Protein AF-A0A947K483-F1 (afdb_monomer_lite)

Foldseek 3Di:
DDDPDPPPPPLVQLVVLLVQLVCLQPVCVVDPDPPVSNVVSPVSSVVSNCPSVCPPVVVCVVVVNPPDD

Radius of gyration: 16.05 Å; chains: 1; bounding box: 40×16×43 Å

Secondary structure (DSSP, 8-state):
-PPPPP--S-HHHHHHHHHHHHHHHHGGGTS---HHHHHHHHHHHHHHHHHHHTTHHHHHHHTT-----

pLDDT: mean 75.25, std 17.44, range [39.56, 93.81]

Structure (mmCIF, N/CA/C/O backbone):
data_AF-A0A947K483-F1
#
_entry.id   AF-A0A947K483-F1
#
loop_
_atom_site.group_PDB
_atom_site.id
_atom_site.type_symbol
_atom_site.label_atom_id
_atom_site.label_alt_id
_atom_site.label_comp_id
_atom_site.label_asym_id
_atom_site.label_entity_id
_atom_site.label_seq_id
_atom_site.pdbx_PDB_ins_code
_atom_site.Cartn_x
_atom_site.Cartn_y
_atom_site.Cartn_z
_atom_site.occupancy
_atom_site.B_iso_or_equiv
_atom_site.auth_seq_id
_atom_site.auth_comp_id
_atom_site.auth_asym_id
_atom_site.auth_atom_id
_atom_site.pdbx_PDB_model_num
ATOM 1 N N . MET A 1 1 ? -29.383 -8.230 24.714 1.00 39.56 1 MET A N 1
ATOM 2 C CA . MET A 1 1 ? -28.190 -7.442 25.096 1.00 39.56 1 MET A CA 1
ATOM 3 C C . MET A 1 1 ? -26.959 -8.211 24.615 1.00 39.56 1 MET A C 1
ATOM 5 O O . MET A 1 1 ? -26.490 -9.106 25.303 1.00 39.56 1 MET A O 1
ATOM 9 N N . GLY A 1 2 ? -26.548 -8.008 23.359 1.00 45.47 2 GLY A N 1
ATOM 10 C CA . GLY A 1 2 ? -25.448 -8.768 22.751 1.00 45.47 2 GLY A CA 1
ATOM 11 C C . GLY A 1 2 ? -24.096 -8.219 23.205 1.00 45.47 2 GLY A C 1
ATOM 12 O O . GLY A 1 2 ? -23.895 -7.008 23.164 1.00 45.47 2 GLY A O 1
ATOM 13 N N . LYS A 1 3 ? -23.192 -9.091 23.669 1.00 43.81 3 LYS A N 1
ATOM 14 C CA . LYS A 1 3 ? -21.807 -8.731 24.019 1.00 43.81 3 LYS A CA 1
ATOM 15 C C . LYS A 1 3 ? -21.146 -7.982 22.849 1.00 43.81 3 LYS A C 1
ATOM 17 O O . LYS A 1 3 ? -21.237 -8.477 21.725 1.00 43.81 3 LYS A O 1
ATOM 22 N N . PRO A 1 4 ? -20.444 -6.857 23.079 1.00 52.41 4 PRO A N 1
ATOM 23 C CA . PRO A 1 4 ? -19.587 -6.291 22.051 1.00 52.41 4 PRO A CA 1
ATOM 24 C C . PRO A 1 4 ? -18.470 -7.299 21.769 1.00 52.41 4 PRO A C 1
ATOM 26 O O . PRO A 1 4 ? -17.703 -7.669 22.657 1.00 52.41 4 PRO A O 1
ATOM 29 N N . ILE A 1 5 ? -18.428 -7.790 20.535 1.00 55.78 5 ILE A N 1
ATOM 30 C CA . ILE A 1 5 ? -17.318 -8.587 20.018 1.00 55.78 5 ILE A CA 1
ATOM 31 C C . ILE A 1 5 ? -16.074 -7.696 20.164 1.00 55.78 5 ILE A C 1
ATOM 33 O O . ILE A 1 5 ? -16.135 -6.540 19.732 1.00 55.78 5 ILE A O 1
ATOM 37 N N . PRO A 1 6 ? -14.980 -8.147 20.806 1.00 47.00 6 PRO A N 1
ATOM 38 C CA . PRO A 1 6 ? -13.776 -7.335 20.914 1.00 47.00 6 PRO A CA 1
ATOM 39 C C . PRO A 1 6 ? -13.357 -6.927 19.502 1.00 47.00 6 PRO A C 1
ATOM 41 O O . PRO A 1 6 ? -13.143 -7.790 18.649 1.00 47.00 6 PRO A O 1
ATOM 44 N N . GLN A 1 7 ? -13.297 -5.620 19.231 1.00 55.06 7 GLN A N 1
ATOM 45 C CA . GLN A 1 7 ? -12.787 -5.100 17.966 1.00 55.06 7 GLN A CA 1
ATOM 46 C C . GLN A 1 7 ? -11.283 -5.395 17.902 1.00 55.06 7 GLN A C 1
ATOM 48 O O . GLN A 1 7 ? -10.450 -4.553 18.207 1.00 55.06 7 GLN A O 1
ATOM 53 N N . ASN A 1 8 ? -10.941 -6.626 17.529 1.00 52.09 8 ASN A N 1
ATOM 54 C CA . ASN A 1 8 ? -9.576 -7.101 17.328 1.00 52.09 8 ASN A CA 1
ATOM 55 C C . ASN A 1 8 ? -9.161 -6.995 15.851 1.00 52.09 8 ASN A C 1
ATOM 57 O O . ASN A 1 8 ? -8.412 -7.813 15.331 1.00 52.09 8 ASN A O 1
ATOM 61 N N . GLN A 1 9 ? -9.677 -5.995 15.141 1.00 55.50 9 GLN A N 1
ATOM 62 C CA . GLN A 1 9 ? -9.014 -5.495 13.943 1.00 55.50 9 GLN A CA 1
ATOM 63 C C . GLN A 1 9 ? -8.142 -4.351 14.432 1.00 55.50 9 GLN A C 1
ATOM 65 O O . GLN A 1 9 ? -8.620 -3.233 14.619 1.00 55.50 9 GLN A O 1
ATOM 70 N N . SER A 1 10 ? -6.893 -4.684 14.767 1.00 64.62 10 SER A N 1
ATOM 71 C CA . SER A 1 10 ? -5.938 -3.713 15.285 1.00 64.62 10 SER A CA 1
ATOM 72 C C . SER A 1 10 ? -5.878 -2.537 14.322 1.00 64.62 10 SER A C 1
ATOM 74 O O . SER A 1 10 ? -5.681 -2.723 13.120 1.00 64.62 10 SER A O 1
ATOM 76 N N . THR A 1 11 ? -6.004 -1.317 14.839 1.00 68.06 11 THR A N 1
ATOM 77 C CA . THR A 1 11 ? -5.736 -0.098 14.071 1.00 68.06 11 THR A CA 1
ATOM 78 C C . THR A 1 11 ? -4.383 -0.202 13.352 1.00 68.06 11 THR A C 1
ATOM 80 O O . THR A 1 11 ? -4.222 0.348 12.267 1.00 68.06 11 THR A O 1
ATOM 83 N N . ALA A 1 12 ? -3.445 -0.987 13.899 1.00 72.81 12 ALA A N 1
ATOM 84 C CA . ALA A 1 12 ? -2.187 -1.331 13.254 1.00 72.81 12 ALA A CA 1
ATOM 85 C C . ALA A 1 12 ? -2.354 -2.033 11.892 1.00 72.81 12 ALA A C 1
ATOM 87 O O . ALA A 1 12 ? -1.687 -1.620 10.954 1.00 72.81 12 ALA A O 1
ATOM 88 N N . ASP A 1 13 ? -3.252 -3.014 11.724 1.00 77.19 13 ASP A 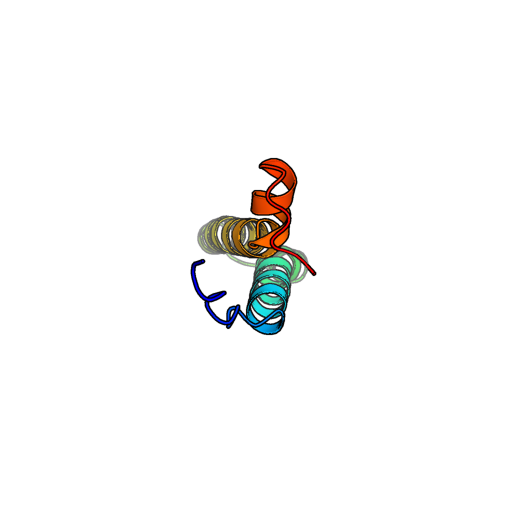N 1
ATOM 89 C CA . ASP A 1 13 ? -3.462 -3.703 10.430 1.00 77.19 13 ASP A CA 1
ATOM 90 C 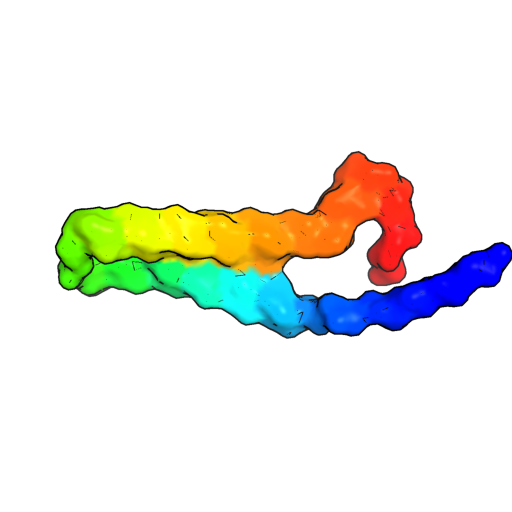C . ASP A 1 13 ? -3.938 -2.712 9.357 1.00 77.19 13 ASP A C 1
ATOM 92 O O . ASP A 1 13 ? -3.454 -2.700 8.225 1.00 77.19 13 ASP A O 1
ATOM 96 N N . ARG A 1 14 ? -4.811 -1.779 9.758 1.00 77.56 14 ARG A N 1
ATOM 97 C CA . ARG A 1 14 ? -5.271 -0.674 8.910 1.00 77.56 14 ARG A CA 1
ATOM 98 C C . ARG A 1 14 ? -4.113 0.224 8.475 1.00 77.56 14 ARG A C 1
ATOM 100 O O . ARG A 1 14 ? -3.981 0.519 7.289 1.00 77.56 14 ARG A O 1
ATOM 107 N N . PHE A 1 15 ? -3.285 0.662 9.423 1.00 82.44 15 PHE A N 1
ATOM 108 C CA . PHE A 1 15 ? -2.125 1.503 9.128 1.00 82.44 15 PHE A CA 1
ATOM 109 C C . PHE A 1 15 ? -1.116 0.776 8.240 1.00 82.44 15 PHE A C 1
ATOM 111 O O . PHE A 1 15 ? -0.638 1.363 7.274 1.00 82.44 15 PHE A O 1
ATOM 118 N N . ILE A 1 16 ? -0.859 -0.505 8.501 1.00 87.06 16 ILE A N 1
ATOM 119 C CA . ILE A 1 16 ? 0.024 -1.345 7.689 1.00 87.06 16 ILE A CA 1
ATOM 120 C C . ILE A 1 16 ? -0.484 -1.406 6.242 1.00 87.06 16 ILE A C 1
ATOM 122 O O . ILE A 1 16 ? 0.292 -1.158 5.323 1.00 87.06 16 ILE A O 1
ATOM 126 N N . ARG A 1 17 ? -1.785 -1.637 6.014 1.00 89.12 17 ARG A N 1
ATOM 127 C CA . ARG A 1 17 ? -2.364 -1.645 4.655 1.00 89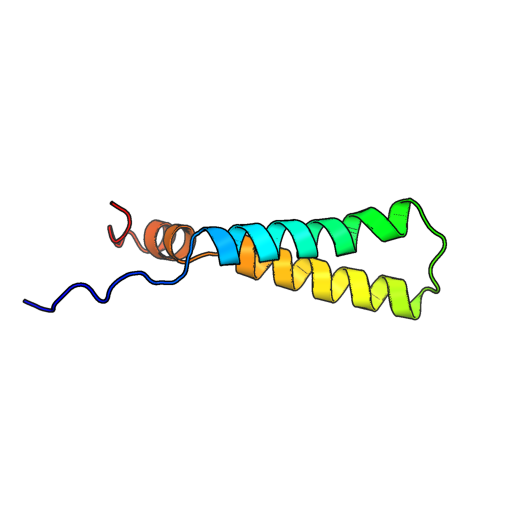.12 17 ARG A CA 1
ATOM 128 C C . ARG A 1 17 ? -2.241 -0.301 3.946 1.00 89.12 17 ARG A C 1
ATOM 130 O O . ARG A 1 17 ? -1.920 -0.279 2.763 1.00 89.12 17 ARG A O 1
ATOM 137 N N . ILE A 1 18 ? -2.461 0.809 4.651 1.00 87.06 18 ILE A N 1
ATOM 138 C CA . ILE A 1 18 ? -2.319 2.157 4.078 1.00 87.06 18 ILE A CA 1
ATOM 139 C C . ILE A 1 18 ? -0.856 2.437 3.718 1.00 87.06 18 ILE A C 1
ATOM 141 O O . ILE A 1 18 ? -0.590 2.945 2.632 1.00 87.06 18 ILE A O 1
ATOM 145 N N . ILE A 1 19 ? 0.088 2.078 4.592 1.00 91.31 19 ILE A N 1
ATOM 146 C CA . ILE A 1 19 ? 1.525 2.278 4.365 1.00 91.31 19 ILE A CA 1
ATOM 147 C C . ILE A 1 19 ? 2.007 1.424 3.189 1.00 91.31 19 ILE A C 1
ATOM 149 O O . ILE A 1 19 ? 2.646 1.950 2.283 1.00 91.31 19 ILE A O 1
ATOM 153 N N . ILE A 1 20 ? 1.665 0.132 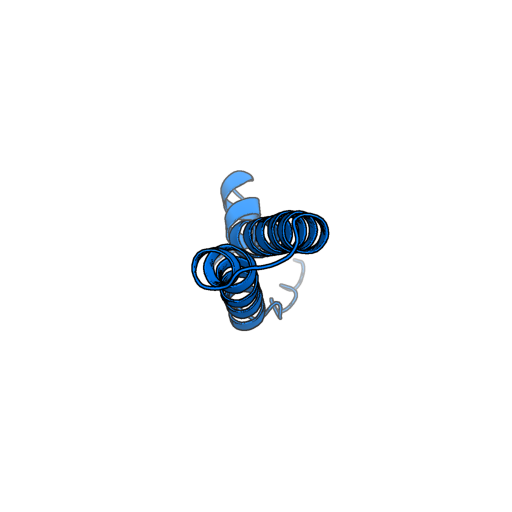3.158 1.00 92.56 20 ILE A N 1
ATOM 154 C CA . ILE A 1 20 ? 2.053 -0.773 2.065 1.00 92.56 20 ILE A CA 1
ATOM 155 C C . ILE A 1 20 ? 1.384 -0.350 0.751 1.00 92.56 20 ILE A C 1
ATOM 157 O O . ILE A 1 20 ? 2.041 -0.313 -0.289 1.00 92.56 20 ILE A O 1
ATOM 161 N N . GLY A 1 21 ? 0.096 0.005 0.789 1.00 91.00 21 GLY A N 1
ATOM 162 C CA . GLY A 1 21 ? -0.641 0.482 -0.380 1.00 91.00 21 GLY A CA 1
ATOM 163 C C . GLY A 1 21 ? -0.056 1.778 -0.940 1.00 91.00 21 GLY A C 1
ATOM 164 O O . GLY A 1 21 ? 0.223 1.861 -2.133 1.00 91.00 21 GLY A O 1
ATOM 165 N N . GLY A 1 22 ? 0.224 2.754 -0.072 1.00 90.50 22 GLY A N 1
ATOM 166 C CA . GLY A 1 22 ? 0.894 4.000 -0.444 1.00 90.50 22 GLY A CA 1
ATOM 167 C C . GLY A 1 22 ? 2.297 3.764 -1.002 1.00 90.50 22 GLY A C 1
ATOM 168 O O . GLY A 1 22 ? 2.646 4.332 -2.032 1.00 90.50 22 GLY A O 1
ATOM 169 N N . ALA A 1 23 ? 3.079 2.869 -0.396 1.00 92.00 23 ALA A N 1
ATOM 170 C CA . ALA A 1 23 ? 4.397 2.497 -0.903 1.00 92.00 23 ALA A CA 1
ATOM 171 C C . ALA A 1 23 ? 4.320 1.874 -2.309 1.00 92.00 23 ALA A C 1
ATOM 173 O O . ALA A 1 23 ? 5.096 2.263 -3.179 1.00 92.00 23 ALA A O 1
ATOM 174 N N . CYS A 1 24 ? 3.354 0.986 -2.575 1.00 91.12 24 CYS A N 1
ATOM 175 C CA . CYS A 1 24 ? 3.132 0.426 -3.916 1.00 91.12 24 CYS A CA 1
ATOM 176 C C . CYS A 1 24 ? 2.788 1.488 -4.970 1.00 91.12 24 CYS A C 1
ATOM 178 O O . CYS A 1 24 ? 3.111 1.302 -6.139 1.00 91.12 24 CYS A O 1
ATOM 180 N N . LEU A 1 25 ? 2.153 2.594 -4.576 1.00 90.19 25 LEU A N 1
ATOM 181 C CA . LEU A 1 25 ? 1.820 3.692 -5.487 1.00 90.19 25 LEU A CA 1
ATOM 182 C C . LEU A 1 25 ? 2.986 4.671 -5.688 1.00 90.19 25 LEU A C 1
ATOM 184 O O . LEU A 1 25 ? 3.143 5.215 -6.776 1.00 90.19 25 LEU A O 1
ATOM 188 N N . ILE A 1 26 ? 3.803 4.887 -4.653 1.00 90.69 26 ILE A N 1
ATOM 189 C CA . ILE A 1 26 ? 4.862 5.907 -4.634 1.00 90.69 26 ILE A CA 1
ATOM 190 C C . ILE A 1 26 ? 6.199 5.362 -5.153 1.00 90.69 26 ILE A C 1
ATOM 192 O O . ILE A 1 26 ? 6.857 6.016 -5.949 1.00 90.69 26 ILE A O 1
ATOM 196 N N . ILE A 1 27 ? 6.623 4.160 -4.755 1.00 91.00 27 ILE A N 1
ATOM 197 C CA . ILE A 1 27 ? 7.898 3.565 -5.200 1.00 91.00 27 ILE A CA 1
ATOM 198 C C . ILE A 1 27 ? 8.085 3.605 -6.731 1.00 91.00 27 ILE A C 1
ATOM 200 O O . ILE A 1 27 ? 9.149 4.048 -7.172 1.00 91.00 27 ILE A O 1
ATOM 204 N N . PRO A 1 28 ? 7.098 3.222 -7.564 1.00 88.94 28 PRO A N 1
ATOM 205 C CA . PRO A 1 28 ? 7.284 3.215 -9.010 1.00 88.94 28 PRO A CA 1
ATOM 206 C C . PRO A 1 28 ? 7.419 4.612 -9.641 1.00 88.94 28 PRO A C 1
ATOM 208 O O . PRO A 1 28 ? 7.776 4.692 -10.812 1.00 88.94 28 PRO A O 1
ATOM 211 N N . SER A 1 29 ? 7.194 5.714 -8.906 1.00 87.69 29 SER A N 1
ATOM 212 C CA . SER A 1 29 ? 7.532 7.060 -9.400 1.00 87.69 29 SER A CA 1
ATOM 213 C C . SER A 1 29 ? 9.023 7.394 -9.282 1.00 87.69 29 SER A C 1
ATOM 215 O O . SER A 1 29 ? 9.475 8.357 -9.894 1.00 87.69 29 SER A O 1
ATOM 217 N N . TYR A 1 30 ? 9.785 6.628 -8.495 1.00 90.94 30 TYR A N 1
ATOM 218 C CA . TYR A 1 30 ? 11.218 6.850 -8.257 1.00 90.94 30 TYR A CA 1
ATOM 219 C C . TYR A 1 30 ? 12.122 5.823 -8.944 1.00 90.94 30 TYR A C 1
ATOM 221 O O . TYR A 1 30 ? 13.320 6.066 -9.082 1.00 90.94 30 TYR A O 1
ATOM 229 N N . ILE A 1 31 ? 11.575 4.682 -9.370 1.00 91.94 31 ILE A N 1
ATOM 230 C CA . ILE A 1 31 ? 12.319 3.626 -10.060 1.00 91.94 31 ILE A CA 1
ATOM 231 C C . ILE A 1 31 ? 11.646 3.267 -11.380 1.00 91.94 31 ILE A C 1
ATOM 233 O O . ILE A 1 31 ? 10.423 3.228 -11.478 1.00 91.94 31 ILE A O 1
ATOM 237 N N . TYR A 1 32 ? 12.449 2.956 -12.395 1.00 89.00 32 TYR A N 1
ATOM 238 C CA . TYR A 1 32 ? 11.919 2.446 -13.652 1.00 89.00 32 TYR A CA 1
ATOM 239 C C . TYR A 1 32 ? 11.459 0.996 -13.468 1.00 89.00 32 TYR A C 1
ATOM 241 O O . TYR A 1 32 ? 12.269 0.098 -13.236 1.00 89.00 32 TYR A O 1
ATOM 249 N N . VAL A 1 33 ? 10.153 0.774 -13.578 1.00 88.81 33 VAL A N 1
ATOM 250 C CA . VAL A 1 33 ? 9.525 -0.552 -13.568 1.00 88.81 33 VAL A CA 1
ATOM 251 C C . VAL A 1 33 ? 8.841 -0.815 -14.908 1.00 88.81 33 VAL A C 1
ATOM 253 O O . VAL A 1 33 ? 8.258 0.097 -15.492 1.00 88.81 33 VAL A O 1
ATOM 256 N N . PRO A 1 34 ? 8.868 -2.062 -15.408 1.00 92.56 34 PRO A N 1
ATOM 257 C CA . PRO A 1 34 ? 8.175 -2.415 -16.640 1.00 92.56 34 PRO A CA 1
ATOM 258 C C . PRO A 1 34 ? 6.660 -2.198 -16.501 1.00 92.56 34 PRO A C 1
ATOM 260 O O . PRO A 1 34 ? 6.078 -2.468 -15.449 1.00 92.56 34 PRO A O 1
ATOM 263 N N . ASN A 1 35 ? 6.008 -1.769 -17.588 1.00 90.62 35 ASN A N 1
ATOM 264 C CA . ASN A 1 35 ? 4.595 -1.354 -17.604 1.00 90.62 35 ASN A CA 1
ATOM 265 C C . ASN A 1 35 ? 3.624 -2.394 -17.015 1.00 90.62 35 ASN A C 1
ATOM 267 O O . ASN A 1 35 ? 2.642 -2.036 -16.371 1.00 90.62 35 ASN A O 1
ATOM 271 N N . VAL A 1 36 ? 3.913 -3.686 -17.197 1.00 92.50 36 VAL A N 1
ATOM 272 C CA . VAL A 1 36 ? 3.098 -4.783 -16.647 1.00 92.50 36 VAL A CA 1
ATOM 273 C C . VAL A 1 36 ? 3.150 -4.803 -15.115 1.00 92.50 36 VAL A C 1
ATOM 275 O O . VAL A 1 36 ? 2.130 -4.991 -14.455 1.00 92.50 36 VAL A O 1
ATOM 278 N N . VAL A 1 37 ? 4.330 -4.558 -14.539 1.00 90.31 37 VAL A N 1
ATOM 279 C CA . VAL A 1 37 ? 4.532 -4.499 -13.085 1.00 90.31 37 VAL A CA 1
ATOM 280 C C . VAL A 1 37 ? 3.947 -3.210 -12.517 1.00 90.31 37 VAL A C 1
ATOM 282 O O . VAL A 1 37 ? 3.317 -3.255 -11.464 1.00 90.31 37 VAL A O 1
ATOM 285 N N . LEU A 1 38 ? 4.081 -2.086 -13.231 1.00 91.25 38 LEU A N 1
ATOM 286 C CA . LEU A 1 38 ? 3.481 -0.806 -12.844 1.00 91.25 38 LEU A CA 1
ATOM 287 C C . LEU A 1 38 ? 1.957 -0.916 -12.692 1.00 91.25 38 LEU A C 1
ATOM 289 O O . LEU A 1 38 ? 1.410 -0.484 -11.679 1.00 91.25 38 LEU A O 1
ATOM 293 N N . LEU A 1 39 ? 1.280 -1.532 -13.669 1.00 93.25 39 LEU A N 1
A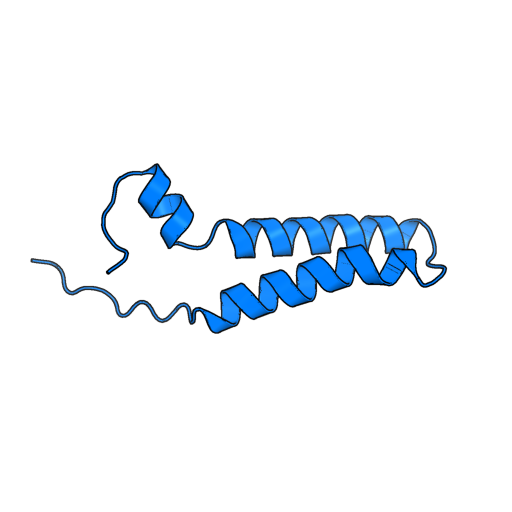TOM 294 C CA . LEU A 1 39 ? -0.168 -1.746 -13.622 1.00 93.25 39 LEU A CA 1
ATOM 295 C C . LEU A 1 39 ? -0.563 -2.623 -12.422 1.00 93.25 39 LEU A C 1
ATOM 297 O O . LEU A 1 39 ? -1.506 -2.298 -11.703 1.00 93.25 39 LEU A O 1
ATOM 301 N N . GLY A 1 40 ? 0.186 -3.703 -12.172 1.00 93.38 40 GLY A N 1
ATOM 302 C CA . GLY A 1 40 ? -0.033 -4.575 -11.016 1.00 93.38 40 GLY A CA 1
ATOM 303 C C . GLY A 1 40 ? 0.123 -3.840 -9.680 1.00 93.38 40 GLY A C 1
ATOM 304 O O . GLY A 1 40 ? -0.747 -3.946 -8.816 1.00 93.38 40 GLY A O 1
ATOM 305 N N . LEU A 1 41 ? 1.188 -3.046 -9.529 1.00 91.50 41 LEU A N 1
ATOM 306 C CA . LEU A 1 41 ? 1.444 -2.240 -8.330 1.00 91.50 41 LEU A CA 1
ATOM 307 C C . LEU A 1 41 ? 0.360 -1.184 -8.100 1.00 91.50 41 LEU A C 1
ATOM 309 O O . LEU A 1 41 ? -0.064 -0.990 -6.962 1.00 91.50 41 LEU A O 1
ATOM 313 N N . LEU A 1 42 ? -0.125 -0.547 -9.170 1.00 91.31 42 LEU A N 1
ATOM 314 C CA . LEU A 1 42 ? -1.222 0.417 -9.106 1.00 91.31 42 LEU A CA 1
ATOM 315 C C . LEU A 1 42 ? -2.514 -0.228 -8.603 1.00 91.31 42 LEU A C 1
ATOM 317 O O . LEU A 1 42 ? -3.126 0.283 -7.669 1.00 91.31 42 LEU A O 1
ATOM 321 N N . VAL A 1 43 ? -2.909 -1.368 -9.175 1.00 93.81 43 VAL A N 1
ATOM 322 C CA . VAL A 1 43 ? -4.144 -2.067 -8.785 1.00 93.81 43 VAL A CA 1
ATOM 323 C C . VAL A 1 43 ? -4.066 -2.560 -7.339 1.00 93.81 43 VAL A C 1
ATOM 325 O O . VAL A 1 43 ? -4.990 -2.328 -6.557 1.00 93.81 43 VAL A O 1
ATOM 328 N N . ILE A 1 44 ? -2.955 -3.198 -6.960 1.00 92.94 44 ILE A N 1
ATOM 329 C CA . ILE A 1 44 ? -2.749 -3.715 -5.601 1.00 92.94 44 ILE A CA 1
ATOM 330 C C . ILE A 1 44 ? -2.672 -2.562 -4.595 1.00 92.94 44 ILE A C 1
ATOM 332 O O . ILE A 1 44 ? -3.345 -2.601 -3.564 1.00 92.94 44 ILE A O 1
ATOM 336 N N . GLY A 1 45 ? -1.900 -1.519 -4.901 1.00 90.38 45 GLY A N 1
ATOM 337 C CA . GLY A 1 45 ? -1.738 -0.348 -4.043 1.00 90.38 45 GLY A CA 1
ATOM 338 C C . GLY A 1 45 ? -3.057 0.379 -3.803 1.00 90.38 45 GLY A C 1
ATOM 339 O O . GLY A 1 45 ? -3.394 0.691 -2.659 1.00 90.38 45 GLY A O 1
ATOM 340 N N . PHE A 1 46 ? -3.853 0.562 -4.860 1.00 89.94 46 PHE A N 1
ATOM 341 C CA . PHE A 1 46 ? -5.172 1.182 -4.768 1.00 89.94 46 PHE A CA 1
ATOM 342 C C . PHE A 1 46 ? -6.154 0.320 -3.967 1.00 89.94 46 PHE A C 1
ATOM 344 O O . PHE A 1 46 ? -6.850 0.833 -3.092 1.00 89.94 46 PHE A O 1
ATOM 351 N N . TYR A 1 47 ? -6.168 -0.999 -4.182 1.00 91.25 47 TYR A N 1
ATOM 352 C CA . TYR A 1 47 ? -7.000 -1.923 -3.407 1.00 91.25 47 TYR A CA 1
ATOM 353 C C . TYR A 1 47 ? -6.637 -1.926 -1.911 1.00 91.25 47 TYR A C 1
ATOM 355 O O . TYR A 1 47 ? -7.522 -1.848 -1.050 1.00 91.25 47 TYR A O 1
ATOM 363 N N . LEU A 1 48 ? -5.343 -1.964 -1.574 1.00 87.69 48 LEU A N 1
ATOM 364 C CA . LEU A 1 48 ? -4.877 -1.885 -0.185 1.00 87.69 48 LEU A CA 1
ATOM 365 C C . LEU A 1 48 ? -5.224 -0.539 0.458 1.00 87.69 48 LEU A C 1
ATOM 367 O O . LEU A 1 48 ? -5.654 -0.510 1.612 1.00 87.69 48 LEU A O 1
ATOM 371 N N . MET A 1 49 ? -5.088 0.564 -0.281 1.00 86.12 49 MET A N 1
ATOM 372 C CA . MET A 1 49 ? -5.498 1.877 0.208 1.00 86.12 49 MET A CA 1
ATOM 373 C C . MET A 1 49 ? -7.002 1.952 0.440 1.00 86.12 49 MET A C 1
ATOM 375 O O . MET A 1 49 ? -7.405 2.413 1.500 1.00 86.12 49 MET A O 1
ATOM 379 N N . LEU A 1 50 ? -7.836 1.475 -0.486 1.00 85.62 50 LEU A N 1
ATOM 380 C CA . LEU A 1 50 ? -9.291 1.490 -0.315 1.00 85.62 50 LEU A CA 1
ATOM 381 C C . LEU A 1 50 ? -9.724 0.642 0.881 1.00 85.62 50 LEU A C 1
ATOM 383 O O . LEU A 1 50 ? -10.489 1.113 1.718 1.00 85.62 50 LEU A O 1
ATOM 387 N N . THR A 1 51 ? -9.202 -0.578 1.005 1.00 83.38 51 THR A N 1
ATOM 388 C CA . THR A 1 51 ? -9.529 -1.473 2.128 1.00 83.38 51 THR A CA 1
ATOM 389 C C . THR A 1 51 ? -8.985 -0.960 3.463 1.00 83.38 51 THR A C 1
ATOM 391 O O . THR A 1 51 ? -9.650 -1.097 4.490 1.00 83.38 51 THR A O 1
ATOM 394 N N . GLY A 1 52 ? -7.816 -0.313 3.464 1.00 76.31 52 GLY A N 1
ATOM 395 C CA . GLY A 1 52 ? -7.264 0.365 4.634 1.00 76.31 52 GLY A CA 1
ATOM 396 C C . GLY A 1 52 ? -8.042 1.633 5.005 1.00 76.31 52 GLY A C 1
ATOM 397 O O . GLY A 1 52 ? -8.326 1.876 6.176 1.00 76.31 52 GLY A O 1
ATOM 398 N N . LEU A 1 53 ? -8.454 2.450 4.038 1.00 74.62 53 LEU A N 1
ATOM 399 C CA . LEU A 1 53 ? -9.156 3.707 4.303 1.00 74.62 53 LEU A CA 1
ATOM 400 C C . LEU A 1 53 ? -10.610 3.462 4.719 1.00 74.62 53 LEU A C 1
ATOM 402 O O . LEU A 1 53 ? -11.057 4.058 5.700 1.00 74.62 53 LEU A O 1
ATOM 406 N N . ALA A 1 54 ? -11.293 2.523 4.059 1.00 73.56 54 ALA A N 1
ATOM 407 C CA . ALA A 1 54 ? -12.671 2.115 4.333 1.00 73.56 54 ALA A CA 1
ATOM 408 C C . ALA A 1 54 ? -12.843 1.286 5.618 1.00 73.56 54 ALA A C 1
ATOM 410 O O . ALA A 1 54 ? -13.924 0.753 5.850 1.00 73.56 54 ALA A O 1
ATOM 411 N N . GLY A 1 55 ? -11.805 1.166 6.457 1.00 62.44 55 GLY A N 1
ATOM 412 C CA . GLY A 1 55 ? -11.857 0.437 7.724 1.00 62.44 55 GLY A CA 1
ATOM 413 C C . GLY A 1 55 ? -13.145 0.688 8.522 1.00 62.44 55 GLY A C 1
ATOM 414 O O . GLY A 1 55 ? -13.745 1.756 8.437 1.00 62.44 55 GLY A O 1
ATOM 415 N N . GLN A 1 56 ? -13.542 -0.312 9.314 1.00 58.16 56 GLN A N 1
ATOM 416 C CA . GLN A 1 56 ? -14.826 -0.440 10.021 1.00 58.16 56 GLN A CA 1
ATOM 417 C C . GLN A 1 56 ? -15.458 0.895 10.484 1.00 58.16 56 GLN A C 1
ATOM 419 O O . GLN A 1 56 ? -16.622 1.130 10.189 1.00 58.16 56 GLN A O 1
ATOM 424 N N . CYS A 1 57 ? -14.718 1.821 11.110 1.00 60.06 57 CYS A N 1
ATOM 425 C CA . CYS A 1 57 ? -15.283 3.113 11.525 1.00 60.06 57 CYS A CA 1
ATOM 426 C C . CYS A 1 57 ? -15.828 3.988 10.387 1.00 60.06 57 CYS A C 1
ATOM 428 O O . CYS A 1 57 ? -16.818 4.666 10.611 1.00 60.06 57 CYS A O 1
ATOM 430 N N . PHE A 1 58 ? -15.232 4.020 9.193 1.00 57.16 58 PHE A N 1
ATOM 431 C CA . PHE A 1 58 ? -15.741 4.866 8.104 1.00 57.16 58 PHE A CA 1
ATOM 432 C C . PHE A 1 58 ? -17.050 4.312 7.536 1.00 57.16 58 PHE A C 1
ATOM 434 O O . PHE A 1 58 ? -17.992 5.067 7.332 1.00 57.16 58 PHE A O 1
ATOM 441 N N . VAL A 1 59 ? -17.137 2.988 7.378 1.00 57.75 59 VAL A N 1
ATOM 442 C CA . VAL A 1 59 ? -18.364 2.300 6.950 1.00 57.75 59 VAL A CA 1
ATOM 443 C C . VAL A 1 59 ? -19.452 2.414 8.019 1.00 57.75 59 VAL A C 1
ATOM 445 O O . VAL A 1 59 ? -20.565 2.815 7.702 1.00 57.75 59 VAL A O 1
ATOM 448 N N . TYR A 1 60 ? -19.144 2.164 9.296 1.00 52.84 60 TYR A N 1
ATOM 449 C CA .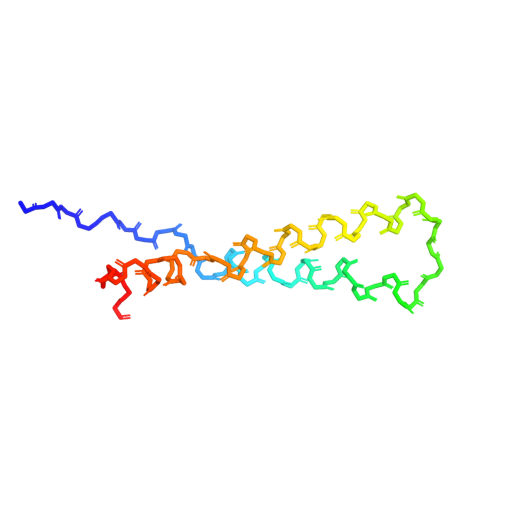 TYR A 1 60 ? -20.131 2.317 10.371 1.00 52.84 60 TYR A CA 1
ATOM 450 C C . TYR A 1 60 ? -20.554 3.774 10.592 1.00 52.84 60 TYR A C 1
ATOM 452 O O . TYR A 1 60 ? -21.714 4.015 10.902 1.00 52.84 60 TYR A O 1
ATOM 460 N N . LYS A 1 61 ? -19.665 4.751 10.361 1.00 54.62 61 LYS A N 1
ATOM 461 C CA . LYS A 1 61 ? -19.998 6.185 10.401 1.00 54.62 61 LYS A CA 1
ATOM 462 C C . LYS A 1 61 ? -20.847 6.621 9.198 1.00 54.62 61 LYS A C 1
ATOM 464 O O . LYS A 1 61 ? -21.682 7.499 9.358 1.00 54.62 61 LYS A O 1
ATOM 469 N N . LEU A 1 62 ? -20.681 5.994 8.029 1.00 57.53 62 LEU A N 1
ATOM 470 C CA . LEU A 1 62 ? -21.566 6.168 6.863 1.00 57.53 62 LEU A CA 1
ATOM 471 C C . LEU A 1 62 ? -22.961 5.566 7.092 1.00 57.53 62 LEU A C 1
ATOM 473 O O . LEU A 1 62 ? -23.942 6.101 6.591 1.00 57.53 62 LEU A O 1
ATOM 477 N N . PHE A 1 63 ? -23.045 4.483 7.868 1.00 59.72 63 PHE A N 1
ATOM 478 C CA . PHE A 1 63 ? -24.297 3.826 8.256 1.00 59.72 63 PHE A CA 1
ATOM 479 C C . PHE A 1 63 ? -24.880 4.322 9.599 1.00 59.72 63 PHE A C 1
ATOM 481 O O . PHE A 1 63 ? -25.790 3.690 10.128 1.00 59.72 63 PHE A O 1
ATOM 488 N N . ASP A 1 64 ? -24.368 5.426 10.161 1.00 53.97 64 ASP A N 1
ATOM 489 C CA . ASP A 1 64 ? -24.770 6.015 11.459 1.00 53.97 64 ASP A CA 1
ATOM 490 C C . ASP A 1 64 ? -24.776 5.031 12.653 1.00 53.97 64 ASP A C 1
ATOM 492 O O . ASP A 1 64 ? -25.373 5.265 13.705 1.00 53.97 64 ASP A O 1
ATOM 496 N N . VAL A 1 65 ? -24.064 3.907 12.539 1.00 55.22 65 VAL A N 1
ATOM 497 C CA . VAL A 1 65 ? -23.932 2.943 13.630 1.00 55.22 65 VAL A CA 1
ATOM 498 C C . VAL A 1 65 ? -22.767 3.395 14.504 1.00 55.22 65 VAL A C 1
ATOM 500 O O . VAL A 1 65 ? -21.597 3.283 14.135 1.00 55.22 65 VAL A O 1
ATOM 503 N N . LYS A 1 66 ? -23.080 3.918 15.692 1.00 48.56 66 LYS A N 1
ATOM 504 C CA . LYS A 1 66 ? -22.099 4.342 16.706 1.00 48.56 66 LYS A CA 1
ATOM 505 C C . LYS A 1 66 ? -21.390 3.130 17.325 1.00 48.56 66 LYS A C 1
ATOM 507 O O . LYS A 1 66 ? -21.631 2.780 18.476 1.00 48.56 66 LYS A O 1
ATOM 512 N N . THR A 1 67 ? -20.536 2.455 16.559 1.00 54.56 67 THR A N 1
ATOM 513 C CA . THR A 1 67 ? -19.674 1.373 17.071 1.00 54.56 67 THR A CA 1
ATOM 514 C C . THR A 1 67 ? -18.259 1.853 17.378 1.00 54.56 67 THR A C 1
ATOM 516 O O . THR A 1 67 ? -17.459 1.080 17.895 1.00 54.56 67 THR A O 1
ATOM 519 N N . CYS A 1 68 ? -17.925 3.096 17.029 1.00 53.66 68 CYS A N 1
ATOM 520 C CA . CYS A 1 68 ? -16.667 3.727 17.409 1.00 53.66 68 CYS A CA 1
ATOM 521 C C . CYS A 1 68 ? -16.901 4.455 18.730 1.00 53.66 68 CYS A C 1
ATOM 523 O O . CYS A 1 68 ? -17.797 5.297 18.819 1.00 53.66 68 CYS A O 1
ATOM 525 N N . LYS A 1 69 ? -16.144 4.060 19.749 1.00 43.28 69 LYS A N 1
ATOM 526 C CA . LYS A 1 69 ? -16.067 4.765 21.024 1.00 43.28 69 LYS A CA 1
ATOM 527 C C . LYS A 1 69 ? -15.139 5.965 20.887 1.00 43.28 69 LYS A C 1
ATOM 529 O O . LYS A 1 69 ? -14.135 5.822 20.154 1.00 43.28 69 LYS A O 1
#

Sequence (69 aa):
MGKPIPQNQSTADRFIRIIIGGACLIIPSYIYVPNVVLLGLLVIGFYLMLTGLAGQCFVYKLFDVKTCK